Protein AF-A0A1V6K1S4-F1 (afdb_monomer_lite)

Secondary structure (DSSP, 8-state):
-HHHHHHHTS-HHHHHHHHHHHTSHHHHHHHHHH--SS-HHHHHHHHHT-HHHHHHHHHHHHHHHHHHH--

Radius of gyration: 13.21 Å; chains: 1; bounding box: 38×16×30 Å

Sequence (71 aa):
MKALRMRQKMTPQEIDRLCRVLNDPDIIETIVEHGDMDRPGTLIRKLALKPRLARAMGILFASGVRQILTG

Structure (mmCIF, N/CA/C/O backbone):
data_AF-A0A1V6K1S4-F1
#
_entry.id   AF-A0A1V6K1S4-F1
#
loop_
_atom_site.group_PDB
_atom_site.id
_atom_site.type_symbol
_atom_site.label_atom_id
_atom_site.label_alt_id
_atom_site.label_comp_id
_atom_site.label_asym_id
_atom_site.label_entity_id
_atom_site.label_seq_id
_atom_site.pdbx_PDB_ins_code
_atom_site.Cartn_x
_atom_site.Cartn_y
_atom_site.Cartn_z
_atom_site.occupancy
_atom_site.B_iso_or_equiv
_atom_site.auth_seq_id
_atom_site.auth_comp_id
_atom_site.auth_asym_id
_atom_site.auth_atom_id
_atom_site.pdbx_PDB_model_num
ATOM 1 N N . MET A 1 1 ? 10.881 3.291 12.855 1.00 61.12 1 MET A N 1
ATOM 2 C CA . MET A 1 1 ? 10.057 3.593 14.058 1.00 61.12 1 MET A CA 1
ATOM 3 C C . MET A 1 1 ? 8.615 4.030 13.757 1.00 61.12 1 MET A C 1
ATOM 5 O O . MET A 1 1 ? 7.712 3.474 14.367 1.00 61.12 1 MET A O 1
ATOM 9 N N . LYS A 1 2 ? 8.341 4.976 12.835 1.00 72.19 2 LYS A N 1
ATOM 10 C CA . LYS A 1 2 ? 6.960 5.461 12.570 1.00 72.19 2 LYS A CA 1
ATOM 11 C C . LYS A 1 2 ? 6.015 4.404 11.964 1.00 72.19 2 LYS A C 1
ATOM 13 O O . LYS A 1 2 ? 4.899 4.265 12.448 1.00 72.19 2 LYS A O 1
ATOM 18 N N . ALA A 1 3 ? 6.470 3.619 10.984 1.00 70.44 3 ALA A N 1
ATOM 19 C CA . ALA A 1 3 ? 5.659 2.556 10.369 1.00 70.44 3 ALA A CA 1
ATOM 20 C C . AL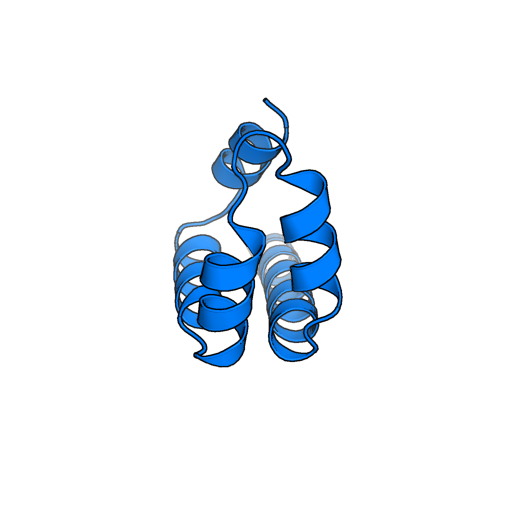A A 1 3 ? 5.275 1.443 11.364 1.00 70.44 3 ALA A C 1
ATOM 22 O O . ALA A 1 3 ? 4.132 1.004 11.396 1.00 70.44 3 ALA A O 1
ATOM 23 N N . LEU A 1 4 ? 6.202 1.054 12.246 1.00 74.69 4 LEU A N 1
ATOM 24 C CA . LEU A 1 4 ? 5.930 0.104 13.329 1.00 74.69 4 LEU A CA 1
ATOM 25 C C . LEU A 1 4 ? 4.866 0.627 14.304 1.00 74.69 4 LEU A C 1
ATOM 27 O O . LEU A 1 4 ? 3.946 -0.105 14.651 1.00 74.69 4 LEU A O 1
ATOM 31 N N . ARG A 1 5 ? 4.949 1.905 14.698 1.00 80.75 5 ARG A N 1
ATOM 32 C CA . ARG A 1 5 ? 3.915 2.540 15.531 1.00 80.75 5 ARG A CA 1
ATOM 33 C C . ARG A 1 5 ? 2.563 2.629 14.824 1.00 80.75 5 ARG A C 1
ATOM 35 O O . ARG A 1 5 ? 1.541 2.538 15.487 1.00 80.75 5 ARG A O 1
ATOM 42 N N . MET A 1 6 ? 2.551 2.807 13.503 1.00 78.12 6 MET A N 1
ATOM 43 C CA . MET A 1 6 ? 1.321 2.794 12.710 1.00 78.12 6 MET A CA 1
ATOM 44 C C . MET A 1 6 ? 0.685 1.402 12.726 1.00 78.12 6 MET A C 1
ATOM 46 O O . MET A 1 6 ? -0.477 1.291 13.093 1.00 78.12 6 MET A O 1
ATOM 50 N N . ARG A 1 7 ? 1.466 0.344 12.462 1.00 78.94 7 ARG A N 1
ATOM 51 C CA . ARG A 1 7 ? 1.006 -1.051 12.568 1.00 78.94 7 ARG A CA 1
ATOM 52 C C . ARG A 1 7 ? 0.420 -1.364 13.947 1.00 78.94 7 ARG A C 1
ATOM 54 O O . ARG A 1 7 ? -0.614 -2.006 14.024 1.00 78.94 7 ARG A O 1
ATOM 61 N N . GLN A 1 8 ? 1.065 -0.924 15.029 1.00 85.38 8 GLN A N 1
ATOM 62 C CA . GLN A 1 8 ? 0.592 -1.181 16.400 1.00 85.38 8 GLN A CA 1
ATOM 63 C C . GLN A 1 8 ? -0.773 -0.553 16.712 1.00 85.38 8 GLN A C 1
ATOM 65 O O . GLN A 1 8 ? -1.434 -0.988 17.647 1.00 85.38 8 GLN A O 1
ATOM 70 N N . LYS A 1 9 ? -1.184 0.471 15.958 1.00 83.56 9 LYS A N 1
ATOM 71 C CA . LYS A 1 9 ? -2.482 1.136 16.114 1.00 83.56 9 LYS A CA 1
ATOM 72 C C . LYS A 1 9 ? -3.572 0.547 15.219 1.00 83.56 9 LYS A C 1
ATOM 74 O O . LYS A 1 9 ? -4.711 0.980 15.333 1.00 83.56 9 LYS A O 1
ATOM 79 N N . MET A 1 10 ? -3.227 -0.383 14.327 1.00 83.06 10 MET A N 1
ATOM 80 C CA . MET A 1 10 ? -4.189 -1.024 13.437 1.00 83.06 10 MET A CA 1
ATOM 81 C C . MET A 1 10 ? -4.881 -2.185 14.147 1.00 83.06 10 MET A C 1
ATOM 83 O O . MET A 1 10 ? -4.243 -2.987 14.831 1.00 83.06 10 MET A O 1
ATOM 87 N N . THR A 1 11 ? -6.185 -2.302 13.936 1.00 85.94 11 THR A N 1
ATOM 88 C CA . THR A 1 11 ? -6.982 -3.455 14.354 1.00 85.94 11 THR A CA 1
ATOM 89 C C . THR A 1 11 ? -6.635 -4.697 13.517 1.00 85.94 11 THR A C 1
ATOM 91 O O . THR A 1 11 ? -6.121 -4.578 12.398 1.00 85.94 11 THR A O 1
ATOM 94 N N . PRO A 1 12 ? -6.941 -5.915 13.998 1.00 87.56 12 PRO A N 1
ATOM 95 C CA . PRO A 1 12 ? -6.760 -7.133 13.206 1.00 87.56 12 PRO A CA 1
ATOM 96 C C . PRO A 1 12 ? -7.479 -7.093 11.848 1.00 87.56 12 PRO A C 1
ATOM 98 O O . PRO A 1 12 ? -6.932 -7.549 10.847 1.00 87.56 12 PRO A O 1
ATOM 101 N N . GLN A 1 13 ? -8.678 -6.507 11.795 1.00 84.75 13 GLN A N 1
ATOM 102 C CA . GLN A 1 13 ? -9.477 -6.373 10.575 1.00 84.75 13 GLN A CA 1
ATOM 103 C C . GLN A 1 13 ? -8.821 -5.421 9.570 1.00 84.75 13 GLN A C 1
ATOM 105 O O . GLN A 1 13 ? -8.812 -5.684 8.367 1.00 84.75 13 GLN A O 1
ATOM 110 N N . GLU A 1 14 ? -8.239 -4.326 10.056 1.00 84.00 14 GLU A N 1
ATOM 111 C CA . GLU A 1 14 ? -7.469 -3.396 9.232 1.00 84.00 14 GLU A CA 1
ATOM 112 C C . GLU A 1 14 ? -6.211 -4.064 8.663 1.00 84.00 14 GLU A C 1
ATOM 114 O O . GLU A 1 14 ? -5.901 -3.885 7.484 1.00 84.00 14 GLU A O 1
ATOM 119 N N . ILE A 1 15 ? -5.517 -4.878 9.465 1.00 86.88 15 ILE A N 1
ATOM 120 C CA . ILE A 1 15 ? -4.346 -5.641 9.011 1.00 86.88 15 ILE A CA 1
ATOM 121 C C . ILE A 1 15 ? -4.742 -6.662 7.938 1.00 86.88 15 ILE A C 1
ATOM 123 O O . ILE A 1 15 ? -4.119 -6.682 6.879 1.00 86.88 15 ILE A O 1
ATOM 127 N N . ASP A 1 16 ? -5.786 -7.466 8.160 1.00 88.94 16 ASP A N 1
ATOM 128 C CA . ASP A 1 16 ? -6.260 -8.456 7.177 1.00 88.94 16 ASP A CA 1
ATOM 129 C C . ASP A 1 16 ? -6.635 -7.790 5.845 1.00 88.94 16 ASP A C 1
ATOM 131 O O . ASP A 1 16 ? -6.220 -8.215 4.764 1.00 88.94 16 ASP A O 1
ATOM 135 N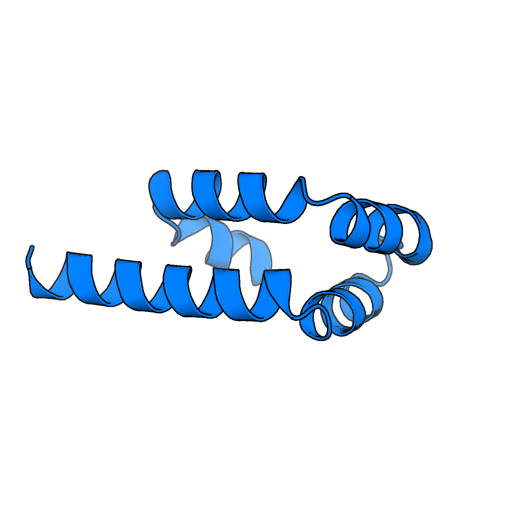 N . ARG A 1 17 ? -7.361 -6.674 5.919 1.00 86.06 17 ARG A N 1
ATOM 136 C CA . ARG A 1 17 ? -7.775 -5.922 4.736 1.00 86.06 17 ARG A CA 1
ATOM 137 C C . ARG A 1 17 ? -6.591 -5.308 3.997 1.00 86.06 17 ARG A C 1
ATOM 139 O O . ARG A 1 17 ? -6.584 -5.329 2.768 1.00 86.06 17 ARG A O 1
ATOM 146 N N . LEU A 1 18 ? -5.585 -4.810 4.719 1.00 86.75 18 LEU A N 1
ATOM 147 C CA . LEU A 1 18 ? -4.334 -4.351 4.119 1.00 86.75 18 LEU A CA 1
ATOM 148 C C . LEU A 1 18 ? -3.611 -5.508 3.412 1.00 86.75 18 LEU A C 1
ATOM 150 O O . LEU A 1 18 ? -3.222 -5.353 2.258 1.00 86.75 18 LEU A O 1
ATOM 154 N N . CYS A 1 19 ? -3.490 -6.675 4.050 1.00 90.12 19 CYS A N 1
ATOM 155 C CA . CYS A 1 19 ? -2.853 -7.854 3.455 1.00 90.12 19 CYS A CA 1
ATOM 156 C C . CYS A 1 19 ? -3.537 -8.293 2.154 1.00 90.12 19 CYS A C 1
ATOM 158 O O . CYS A 1 19 ? -2.857 -8.547 1.163 1.00 90.12 19 CYS A O 1
ATOM 160 N N . ARG A 1 20 ? -4.875 -8.315 2.111 1.00 90.62 20 ARG A N 1
ATOM 161 C CA . ARG A 1 20 ? -5.621 -8.657 0.884 1.00 90.62 20 ARG A CA 1
ATOM 162 C C . ARG A 1 20 ? -5.342 -7.697 -0.266 1.00 90.62 20 ARG A C 1
ATOM 164 O O . ARG A 1 20 ? -5.325 -8.112 -1.417 1.00 90.62 20 ARG A O 1
ATOM 171 N N . VAL A 1 21 ? -5.131 -6.421 0.040 1.00 89.94 21 VAL A N 1
ATOM 172 C CA . VAL A 1 21 ? -4.834 -5.391 -0.964 1.00 89.94 21 VAL A CA 1
ATOM 173 C C . VAL A 1 21 ? -3.401 -5.519 -1.459 1.00 89.94 21 VAL A C 1
ATOM 175 O O . VAL A 1 21 ? -3.154 -5.369 -2.650 1.00 89.94 21 VAL A O 1
ATOM 178 N N . LEU A 1 22 ? -2.467 -5.827 -0.558 1.00 90.56 22 LEU A N 1
ATOM 179 C CA . LEU A 1 22 ? -1.079 -6.110 -0.920 1.00 90.56 22 LEU A CA 1
ATOM 180 C C . LEU A 1 22 ? -0.939 -7.383 -1.767 1.00 90.56 22 LEU A C 1
ATOM 182 O O . LEU A 1 22 ? 0.046 -7.513 -2.481 1.00 90.56 22 LEU A O 1
ATOM 186 N N . ASN A 1 23 ? -1.927 -8.280 -1.726 1.00 93.12 23 ASN A N 1
ATOM 18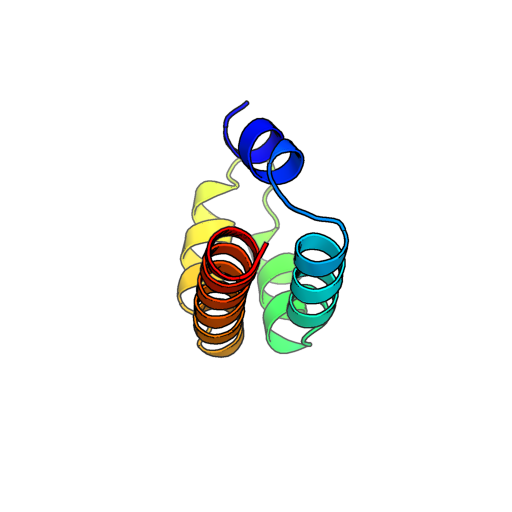7 C CA . ASN A 1 23 ? -1.993 -9.480 -2.558 1.00 93.12 23 ASN A CA 1
ATOM 188 C C . ASN A 1 23 ? -2.524 -9.227 -3.990 1.00 93.12 23 ASN A C 1
ATOM 190 O O . ASN A 1 23 ? -2.804 -10.174 -4.723 1.00 93.12 23 ASN A O 1
ATOM 194 N N . ASP A 1 24 ? -2.720 -7.970 -4.396 1.00 92.38 24 ASP A N 1
ATOM 195 C CA . ASP A 1 24 ? -3.076 -7.637 -5.778 1.00 92.38 24 ASP A CA 1
ATOM 196 C C . ASP A 1 24 ? -1.848 -7.782 -6.702 1.00 92.38 24 ASP A C 1
ATOM 198 O O . ASP A 1 24 ? -0.784 -7.260 -6.361 1.00 92.38 24 ASP A O 1
ATOM 202 N N . PRO A 1 25 ? -1.960 -8.444 -7.871 1.00 93.75 25 PRO A N 1
ATOM 203 C CA . PRO A 1 25 ? -0.816 -8.684 -8.754 1.00 93.75 25 PRO A CA 1
ATOM 204 C C . PRO A 1 25 ? -0.038 -7.421 -9.153 1.00 93.75 25 PRO A C 1
ATOM 206 O O . PRO A 1 25 ? 1.188 -7.450 -9.164 1.00 93.75 25 PRO A O 1
ATOM 209 N N . ASP A 1 26 ? -0.726 -6.302 -9.402 1.00 92.62 26 ASP A N 1
ATOM 210 C CA . ASP A 1 26 ? -0.101 -5.024 -9.791 1.00 92.62 26 ASP A CA 1
ATOM 211 C C . ASP A 1 26 ? 0.655 -4.373 -8.614 1.00 92.62 26 ASP A C 1
ATOM 213 O O . ASP A 1 26 ? 1.675 -3.692 -8.776 1.00 92.62 26 ASP A O 1
ATOM 217 N N . ILE A 1 27 ? 0.179 -4.610 -7.389 1.00 93.06 27 ILE A N 1
ATOM 218 C CA . ILE A 1 27 ? 0.875 -4.203 -6.165 1.00 93.06 27 ILE A CA 1
ATOM 219 C C . ILE A 1 27 ? 2.117 -5.067 -5.952 1.00 93.06 27 ILE A C 1
ATOM 221 O O . ILE A 1 27 ? 3.186 -4.522 -5.672 1.00 93.06 27 ILE A O 1
ATOM 225 N N . ILE A 1 28 ? 1.990 -6.387 -6.104 1.00 94.56 28 ILE A N 1
ATOM 226 C CA . ILE A 1 28 ? 3.106 -7.330 -5.967 1.00 94.56 28 ILE A CA 1
ATOM 227 C C . ILE A 1 28 ? 4.204 -6.996 -6.974 1.00 94.56 28 ILE A C 1
ATOM 229 O O . ILE A 1 28 ? 5.355 -6.874 -6.569 1.00 94.56 28 ILE A O 1
ATOM 233 N N . GLU A 1 29 ? 3.861 -6.776 -8.243 1.00 95.12 29 GLU A N 1
ATOM 234 C CA . GLU A 1 29 ? 4.812 -6.372 -9.287 1.00 95.12 29 GLU A CA 1
ATOM 235 C C . GLU A 1 29 ? 5.583 -5.114 -8.871 1.00 95.12 29 GLU A C 1
ATOM 237 O O . GLU A 1 29 ? 6.810 -5.108 -8.850 1.00 95.12 29 GLU A O 1
ATOM 242 N N . THR A 1 30 ? 4.879 -4.095 -8.374 1.00 93.38 30 THR A N 1
ATOM 243 C CA . THR A 1 30 ? 5.510 -2.863 -7.875 1.00 93.38 30 THR A CA 1
ATOM 244 C C . THR A 1 30 ? 6.455 -3.120 -6.697 1.00 93.38 30 THR A C 1
ATOM 246 O O . THR A 1 30 ? 7.502 -2.479 -6.592 1.00 93.38 30 THR A O 1
ATOM 249 N N . ILE A 1 31 ? 6.091 -4.029 -5.787 1.00 92.94 31 ILE A N 1
ATOM 250 C CA . ILE A 1 31 ? 6.939 -4.422 -4.653 1.00 92.94 31 ILE A CA 1
ATOM 251 C C . ILE A 1 31 ? 8.168 -5.181 -5.142 1.00 92.94 31 ILE A C 1
ATOM 253 O O . ILE A 1 31 ? 9.254 -4.936 -4.633 1.00 92.94 31 ILE A O 1
ATOM 257 N N . VAL A 1 32 ? 8.027 -6.070 -6.121 1.00 94.75 32 VAL A N 1
ATOM 258 C CA . VAL A 1 32 ? 9.147 -6.837 -6.679 1.00 94.75 32 VAL A CA 1
ATOM 259 C C . VAL A 1 32 ? 10.108 -5.917 -7.433 1.00 94.75 32 VAL A C 1
ATOM 261 O O . VAL A 1 32 ? 11.315 -5.988 -7.221 1.00 94.75 32 VAL A O 1
ATOM 264 N N . GLU A 1 33 ? 9.593 -4.998 -8.248 1.00 94.12 33 GLU A N 1
ATOM 265 C CA . GLU A 1 33 ? 10.405 -4.075 -9.051 1.00 94.12 33 GLU A CA 1
ATOM 266 C C . GLU A 1 33 ? 11.091 -2.979 -8.227 1.00 94.12 33 GLU A C 1
ATOM 268 O O . GLU A 1 33 ? 12.122 -2.430 -8.627 1.00 94.12 33 GLU A O 1
ATOM 273 N N . HIS A 1 34 ? 10.501 -2.594 -7.093 1.00 91.88 34 HIS A N 1
ATOM 274 C CA . HIS A 1 34 ? 10.931 -1.421 -6.326 1.00 91.88 34 HIS A CA 1
ATOM 275 C C . HIS A 1 34 ? 11.139 -1.701 -4.839 1.00 91.88 34 HIS A C 1
ATOM 277 O O . HIS A 1 34 ? 11.220 -0.762 -4.046 1.00 91.88 34 HIS A O 1
ATOM 283 N N . GLY A 1 35 ? 11.243 -2.977 -4.470 1.00 88.56 35 GLY A N 1
ATOM 284 C CA . GLY A 1 35 ? 11.376 -3.506 -3.111 1.00 88.56 35 GLY A CA 1
ATOM 285 C C . GLY A 1 35 ? 12.714 -3.236 -2.436 1.00 88.56 35 GLY A C 1
ATOM 286 O O . GLY A 1 35 ? 13.168 -4.050 -1.639 1.00 88.56 35 GLY A O 1
ATOM 287 N N . ASP A 1 36 ? 13.348 -2.109 -2.746 1.00 89.25 36 ASP A N 1
ATOM 288 C CA . ASP A 1 36 ? 14.546 -1.652 -2.061 1.00 89.25 36 ASP A CA 1
ATOM 289 C C . ASP A 1 36 ? 14.185 -1.271 -0.615 1.00 89.25 36 ASP A C 1
ATOM 291 O O . ASP A 1 36 ? 13.579 -0.227 -0.339 1.00 89.25 36 ASP A O 1
ATOM 295 N N . MET A 1 37 ? 14.539 -2.157 0.315 1.00 83.81 37 MET A N 1
ATOM 296 C CA . MET A 1 37 ? 14.290 -1.978 1.745 1.00 83.81 37 MET A CA 1
ATOM 297 C C . MET A 1 37 ? 15.251 -0.979 2.397 1.00 83.81 37 MET A C 1
ATOM 299 O O . MET A 1 37 ? 14.925 -0.462 3.468 1.00 83.81 37 MET A O 1
ATOM 303 N N . ASP A 1 38 ? 16.370 -0.640 1.748 1.00 88.62 38 ASP A N 1
ATOM 304 C CA . ASP A 1 38 ? 17.257 0.438 2.195 1.00 88.62 38 ASP A CA 1
ATOM 305 C C . ASP A 1 38 ? 16.646 1.810 1.873 1.00 88.62 38 ASP A C 1
ATOM 307 O O . ASP A 1 38 ? 16.869 2.798 2.582 1.00 88.62 38 ASP A O 1
ATOM 311 N N . ARG A 1 39 ? 15.806 1.879 0.827 1.00 84.19 39 ARG A N 1
ATOM 312 C CA . ARG A 1 39 ? 15.105 3.099 0.388 1.00 84.19 39 ARG A CA 1
ATOM 313 C C . ARG A 1 39 ? 13.588 2.903 0.287 1.00 84.19 39 ARG A C 1
ATOM 315 O O . ARG A 1 39 ? 12.986 3.158 -0.765 1.00 84.19 39 ARG A O 1
ATOM 322 N N . PRO A 1 40 ? 12.909 2.624 1.415 1.00 85.06 40 PRO A N 1
ATOM 323 C CA . PRO A 1 40 ? 11.478 2.322 1.424 1.00 85.06 40 PRO A CA 1
ATOM 324 C C . PRO A 1 40 ? 10.610 3.503 0.960 1.00 85.06 40 PRO A C 1
ATOM 326 O O . PRO A 1 40 ? 9.463 3.319 0.563 1.00 85.06 40 PRO A O 1
ATOM 329 N N . GLY A 1 41 ? 11.138 4.734 0.980 1.00 86.94 41 GLY A N 1
ATOM 330 C CA . GLY A 1 41 ? 10.424 5.920 0.502 1.00 86.94 41 GLY A CA 1
ATOM 331 C C . GLY A 1 41 ? 10.052 5.858 -0.984 1.00 86.94 41 GLY A C 1
ATOM 332 O O . GLY A 1 41 ? 8.982 6.338 -1.359 1.00 86.94 41 GLY A O 1
ATOM 333 N N . THR A 1 42 ? 10.892 5.242 -1.822 1.00 89.19 42 THR A N 1
ATOM 334 C CA . THR A 1 42 ? 10.615 5.080 -3.259 1.00 89.19 42 THR A CA 1
ATOM 335 C C . THR A 1 42 ? 9.469 4.102 -3.480 1.00 89.19 42 THR A C 1
ATOM 337 O O . THR A 1 42 ? 8.521 4.423 -4.200 1.00 89.19 42 THR A O 1
ATOM 340 N N . LEU A 1 43 ? 9.514 2.955 -2.796 1.00 90.12 43 LEU A N 1
ATOM 341 C CA . LEU A 1 43 ? 8.449 1.960 -2.830 1.00 90.12 43 LEU A CA 1
ATOM 342 C C . LEU A 1 43 ? 7.117 2.559 -2.365 1.00 90.12 43 LEU A C 1
ATOM 344 O O . LEU A 1 43 ? 6.121 2.472 -3.078 1.00 90.12 43 LEU A O 1
ATOM 348 N N . ILE A 1 44 ? 7.107 3.243 -1.215 1.00 88.38 44 ILE A N 1
ATOM 349 C CA . ILE A 1 44 ? 5.894 3.862 -0.658 1.00 88.38 44 ILE A CA 1
ATOM 350 C C . ILE A 1 44 ? 5.278 4.864 -1.639 1.00 88.38 44 ILE A C 1
ATOM 352 O O . ILE A 1 44 ? 4.063 4.860 -1.826 1.00 88.38 44 ILE A O 1
ATOM 356 N N . ARG A 1 45 ? 6.089 5.709 -2.290 1.00 90.19 45 ARG A N 1
ATOM 357 C CA . ARG A 1 45 ? 5.587 6.681 -3.277 1.00 90.19 45 ARG A CA 1
ATOM 358 C C . ARG A 1 45 ? 4.934 5.996 -4.470 1.00 90.19 45 ARG A C 1
ATOM 360 O O . ARG A 1 45 ? 3.856 6.406 -4.880 1.00 90.19 45 ARG A O 1
ATOM 367 N N . LYS A 1 46 ? 5.561 4.952 -5.010 1.00 91.00 46 LYS A N 1
ATOM 368 C CA . LYS A 1 46 ? 5.022 4.213 -6.158 1.00 91.00 46 LYS A CA 1
ATOM 369 C C . LYS A 1 46 ? 3.748 3.454 -5.803 1.00 91.00 46 LYS A C 1
ATOM 371 O O . LYS A 1 46 ? 2.775 3.520 -6.544 1.00 91.00 46 LYS A O 1
ATOM 376 N N . LEU A 1 47 ? 3.724 2.823 -4.632 1.00 90.00 47 LEU A N 1
ATOM 377 C CA . LEU A 1 47 ? 2.537 2.166 -4.094 1.00 90.00 47 LEU A CA 1
ATOM 378 C C . LEU A 1 47 ? 1.380 3.154 -3.884 1.00 90.00 47 LEU A C 1
ATOM 380 O O . LEU A 1 47 ? 0.246 2.849 -4.240 1.00 90.00 47 LEU A O 1
ATOM 384 N N . ALA A 1 48 ? 1.652 4.360 -3.376 1.00 87.38 48 ALA A N 1
ATOM 385 C CA . ALA A 1 48 ? 0.629 5.387 -3.165 1.00 87.38 48 ALA A CA 1
ATOM 386 C C . ALA A 1 48 ? -0.049 5.863 -4.465 1.00 87.38 48 ALA A C 1
ATOM 388 O O . ALA A 1 48 ? -1.188 6.325 -4.419 1.00 87.38 48 ALA A O 1
ATOM 389 N N . LEU A 1 49 ? 0.616 5.724 -5.618 1.00 91.31 49 LEU A N 1
ATOM 390 C CA . LEU A 1 49 ? 0.044 6.038 -6.931 1.00 91.31 49 LEU A CA 1
ATOM 391 C C . LEU A 1 49 ? -0.886 4.936 -7.459 1.00 91.31 49 LEU A C 1
ATOM 393 O O . LEU A 1 49 ? -1.606 5.166 -8.430 1.00 91.31 49 LEU A O 1
ATOM 397 N N . LYS A 1 50 ? -0.906 3.748 -6.840 1.00 89.75 50 LYS A N 1
ATOM 398 C CA . LYS A 1 50 ? -1.771 2.647 -7.270 1.00 89.75 50 LYS A CA 1
ATOM 399 C C . LYS A 1 50 ? -3.217 2.901 -6.820 1.00 89.75 50 LYS A C 1
ATOM 401 O O . LYS A 1 50 ? -3.495 2.900 -5.615 1.00 89.75 50 LYS A O 1
ATOM 406 N N . PRO A 1 51 ? -4.188 3.045 -7.748 1.00 87.12 51 PRO A N 1
ATOM 407 C CA . PRO A 1 51 ? -5.567 3.406 -7.402 1.00 87.12 51 PRO A CA 1
ATOM 408 C C . PRO A 1 51 ? -6.265 2.382 -6.504 1.00 87.12 51 PRO A C 1
ATOM 410 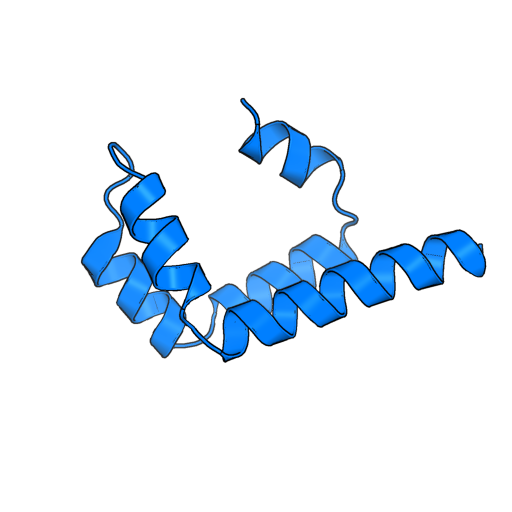O O . PRO A 1 51 ? -7.188 2.727 -5.764 1.00 87.12 51 PRO A O 1
ATOM 413 N N . ARG A 1 52 ? -5.869 1.106 -6.593 1.00 85.88 52 ARG A N 1
ATOM 414 C CA . ARG A 1 52 ? -6.383 0.038 -5.726 1.00 85.88 52 ARG A CA 1
ATOM 415 C C . ARG A 1 52 ? -5.927 0.219 -4.286 1.00 85.88 52 ARG A C 1
ATOM 417 O O . ARG A 1 52 ? -6.768 0.177 -3.392 1.00 85.88 52 ARG A O 1
ATOM 424 N N . LEU A 1 53 ? -4.642 0.501 -4.075 1.00 86.38 53 LEU A N 1
ATOM 425 C CA . LEU A 1 53 ? -4.114 0.756 -2.740 1.00 86.38 53 LEU A CA 1
ATOM 426 C C . LEU A 1 53 ? -4.717 2.027 -2.145 1.00 86.38 53 LEU A C 1
ATOM 428 O O . LEU A 1 53 ? -5.213 1.991 -1.025 1.00 86.38 53 LEU A O 1
ATOM 432 N N . ALA A 1 54 ? -4.765 3.122 -2.907 1.00 84.75 54 ALA A N 1
ATOM 433 C CA . ALA A 1 54 ? -5.339 4.384 -2.438 1.00 84.75 54 ALA A CA 1
ATOM 434 C C . ALA A 1 54 ? -6.810 4.234 -2.005 1.00 84.75 54 ALA A C 1
ATOM 436 O O . ALA A 1 54 ? -7.181 4.642 -0.901 1.00 84.75 54 ALA A O 1
ATOM 437 N N . ARG A 1 55 ? -7.643 3.576 -2.828 1.00 84.12 55 ARG A N 1
ATOM 438 C CA . ARG A 1 55 ? -9.045 3.280 -2.479 1.00 84.12 55 ARG A CA 1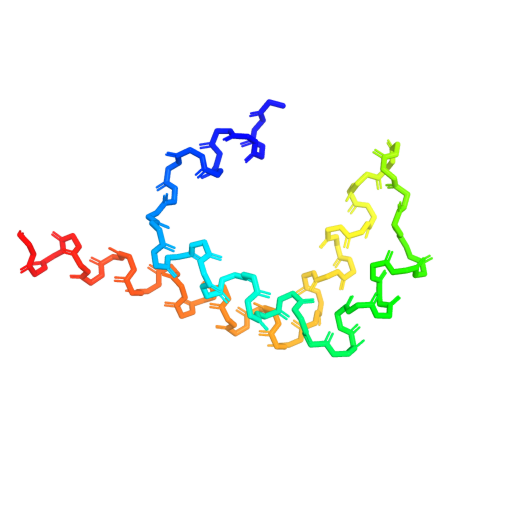
ATOM 439 C C . ARG A 1 55 ? -9.154 2.388 -1.251 1.00 84.12 55 ARG A C 1
ATOM 441 O O . ARG A 1 55 ? -9.978 2.643 -0.375 1.00 84.12 55 ARG A O 1
ATOM 448 N N . ALA A 1 56 ? -8.334 1.346 -1.180 1.00 80.81 56 ALA A N 1
ATOM 449 C CA . ALA A 1 56 ? -8.357 0.425 -0.060 1.00 80.81 56 ALA A CA 1
ATOM 450 C C . ALA A 1 56 ? -8.015 1.114 1.259 1.00 80.81 56 ALA A C 1
ATOM 452 O O . ALA A 1 56 ? -8.770 0.945 2.217 1.00 80.81 56 ALA A O 1
ATOM 453 N N . MET A 1 57 ? -6.949 1.924 1.274 1.00 79.25 57 MET A N 1
ATOM 454 C CA . MET A 1 57 ? -6.536 2.717 2.432 1.00 79.25 57 MET A CA 1
ATOM 455 C C . MET A 1 57 ? -7.633 3.701 2.844 1.00 79.25 57 MET A C 1
ATOM 457 O O . MET A 1 57 ? -7.983 3.746 4.018 1.00 79.25 57 MET A O 1
ATOM 461 N N . GLY A 1 58 ? -8.243 4.418 1.892 1.00 79.94 58 GLY A N 1
ATOM 462 C CA . GLY A 1 58 ? -9.354 5.334 2.177 1.00 79.94 58 GLY A CA 1
ATOM 463 C C . GLY A 1 58 ? -10.538 4.645 2.861 1.00 79.94 58 GLY A C 1
ATOM 464 O O . GLY A 1 58 ? -11.054 5.143 3.860 1.00 79.94 58 GLY A O 1
ATOM 465 N N . ILE A 1 59 ? -10.925 3.456 2.387 1.00 75.06 59 ILE A N 1
ATOM 466 C CA . ILE A 1 59 ? -11.998 2.686 3.029 1.00 75.06 59 ILE A CA 1
ATOM 467 C C . ILE A 1 59 ? -11.548 2.139 4.395 1.00 75.06 59 ILE A C 1
ATOM 469 O O . ILE A 1 59 ? -12.353 2.120 5.317 1.00 75.06 59 ILE A O 1
ATOM 473 N N . LEU A 1 60 ? -10.283 1.725 4.541 1.00 71.75 60 LEU A N 1
ATOM 474 C CA . LEU A 1 60 ? -9.713 1.220 5.799 1.00 71.75 60 LEU A CA 1
ATOM 475 C C . LEU A 1 60 ? -9.829 2.274 6.912 1.00 71.75 60 LEU A C 1
ATOM 477 O O . LEU A 1 60 ? -10.386 2.002 7.974 1.00 71.75 60 LEU A O 1
ATOM 481 N N . PHE A 1 61 ? -9.395 3.503 6.619 1.00 70.25 61 PHE A N 1
ATOM 482 C CA . PHE A 1 61 ? -9.477 4.621 7.557 1.00 70.25 61 PHE A CA 1
ATOM 483 C C . PHE A 1 61 ? -10.925 5.053 7.826 1.00 70.25 61 PHE A C 1
ATOM 485 O O . PHE A 1 61 ? -11.267 5.350 8.968 1.00 70.25 61 PHE A O 1
ATOM 492 N N . ALA A 1 62 ? -11.802 5.033 6.816 1.00 73.44 62 ALA A N 1
ATOM 493 C CA . ALA A 1 62 ? -13.223 5.331 7.010 1.00 73.44 62 ALA A CA 1
ATOM 494 C C . ALA A 1 62 ? -13.929 4.285 7.895 1.00 73.44 62 ALA A C 1
ATOM 496 O O . ALA A 1 62 ? -14.767 4.643 8.725 1.00 73.44 62 ALA A O 1
ATOM 497 N N . SER A 1 63 ? -13.583 2.998 7.758 1.00 65.62 63 SER A N 1
ATOM 498 C CA . SER A 1 63 ? -14.136 1.934 8.604 1.00 65.62 63 SER A CA 1
ATOM 499 C C . SER A 1 63 ? -13.658 2.017 10.053 1.00 65.62 63 SER A C 1
ATOM 501 O O . SER A 1 63 ? -14.479 1.845 10.952 1.00 65.62 63 SER A O 1
ATOM 503 N N . GLY A 1 64 ? -12.382 2.348 10.288 1.00 63.84 64 GLY A N 1
ATOM 504 C CA . GLY A 1 64 ? -11.845 2.528 11.641 1.00 63.84 64 GLY A CA 1
ATOM 505 C C . GLY A 1 64 ? -12.513 3.689 12.387 1.00 63.84 64 GLY A C 1
ATOM 506 O O . GLY A 1 64 ? -12.889 3.546 13.547 1.00 63.84 64 GLY A O 1
ATOM 507 N N . VAL A 1 65 ? -12.771 4.811 11.700 1.00 60.41 65 VAL A N 1
ATOM 508 C CA . VAL A 1 65 ? -13.526 5.947 12.267 1.00 60.41 65 VAL A CA 1
ATOM 509 C C . VAL A 1 65 ? -14.964 5.551 12.602 1.00 60.41 65 VAL A C 1
ATOM 511 O O . VAL A 1 65 ? -15.463 5.897 13.670 1.00 60.41 65 VAL A O 1
ATOM 514 N N . ARG A 1 66 ? -15.635 4.791 11.726 1.00 57.44 66 ARG A N 1
ATOM 515 C CA . ARG A 1 66 ? -17.013 4.348 11.973 1.00 57.44 66 ARG A CA 1
ATOM 516 C C . ARG A 1 66 ? -17.104 3.436 13.194 1.00 57.44 66 ARG A C 1
ATOM 518 O O . ARG A 1 66 ? -17.996 3.635 14.002 1.00 57.44 66 ARG A O 1
ATOM 525 N N . GLN A 1 67 ? -16.165 2.504 13.357 1.00 58.81 67 GLN A N 1
ATOM 526 C CA . GLN A 1 67 ? -16.140 1.567 14.483 1.00 58.81 67 GLN A CA 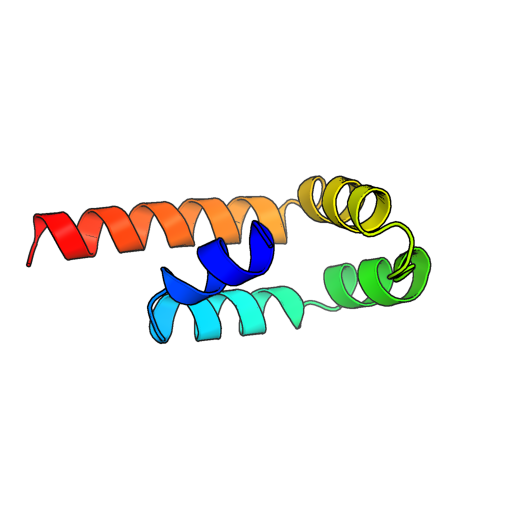1
ATOM 527 C C . GLN A 1 67 ? -15.912 2.257 15.837 1.00 58.81 67 GLN A C 1
ATOM 529 O O . GLN A 1 67 ? -16.465 1.805 16.831 1.00 58.81 67 GLN A O 1
ATOM 534 N N . ILE A 1 68 ? -15.160 3.363 15.870 1.00 59.38 68 ILE A N 1
ATOM 535 C CA . ILE A 1 68 ? -14.979 4.194 17.075 1.00 59.38 68 ILE A CA 1
ATOM 536 C C . ILE A 1 68 ? -16.237 5.022 17.385 1.00 59.38 68 ILE A C 1
ATOM 538 O O . ILE A 1 68 ? -16.518 5.292 18.543 1.00 59.38 68 ILE A O 1
ATOM 542 N N . LEU A 1 69 ? -16.993 5.441 16.364 1.00 56.75 69 LEU A N 1
ATOM 543 C CA . LEU A 1 69 ? -18.208 6.251 16.534 1.00 56.75 69 LEU A CA 1
ATOM 544 C C . LEU A 1 69 ? -19.461 5.428 16.865 1.00 56.75 69 LEU A C 1
ATOM 546 O O . LEU A 1 69 ? -20.409 5.967 17.426 1.00 56.75 69 LEU A O 1
ATOM 550 N N . THR A 1 70 ? -19.500 4.155 16.470 1.00 58.44 70 THR A N 1
ATOM 551 C CA . THR A 1 70 ? -20.600 3.225 16.788 1.00 58.44 70 THR A CA 1
ATOM 552 C C . THR A 1 70 ? -20.281 2.274 17.945 1.00 58.44 70 THR A C 1
ATOM 554 O O . THR A 1 70 ? -21.087 1.385 18.212 1.00 58.44 70 THR A O 1
ATOM 557 N N . GLY A 1 71 ? -19.104 2.409 18.563 1.00 46.66 71 GLY A N 1
ATOM 558 C CA . GLY A 1 71 ? -18.639 1.613 19.702 1.00 46.66 71 GLY A CA 1
ATOM 559 C C . GLY A 1 71 ? -18.751 2.359 21.021 1.00 46.66 71 GLY A C 1
ATOM 560 O O . GLY A 1 71 ? -18.654 3.605 20.999 1.00 46.66 71 GLY A O 1
#

Foldseek 3Di:
DVVVVVVVPADPVLVVLLVVLCPDPVNVVLCVVPVPPVCVVVSVVVQCPDPSSVVSVVVSVVVVVVVVVVD

pLDDT: mean 82.28, std 11.34, range [46.66, 95.12]